Protein AF-A0A3M1B930-F1 (afdb_monomer_lite)

pLDDT: mean 81.56, std 16.2, range [37.94, 97.62]

Foldseek 3Di:
DDDDDDPPDPPDDPDDFDKAFQLPDDAQFKKFWQDFQDDPVLQVVCVLVQRDHLFIWGFHDDDPFWTFIDGPNDTDTDGSVRSRRTIITGPDPPPPSQDKDFLLVDDAFWKWFWAGFHDPDVVLVVVCVVVPSDGRWMKGFHDADPVSPWTWIDTPRDIDTDGSVSSRGIITGIDPPPDD

Sequence (180 aa):
MLHKLPFLTPPPNLSQSETFPLADSLSNQAVIVRRIQADSTEKNRLAKMGIFPGARLKIIQQTCGQILLQVYHSRLALGKSLAKQILVQNASSSYQGKNFMRLSELKIGQKAVISGYQSNRPNILQRLLEMGLIRNTEVEVIRRAPLGDPIEIALRGFHLSLRQFEAELIYVEPKETKSP

Secondary structure (DSSP, 8-state):
--------PPPS---S--EEEGGGPPTT-EEEEEEE-S-HHHHHHHHTTT-STT-EEEEEEE-SSEEEEEETTEEEEEEHHHHHTEEEEE--TT------EEGGGPPTT-EEEEEEE--S-HHHHHHHHHTT--TT-EEEEEEE-TTS-PEEEEETTEEEEE-HHHHTTEEEEE------

Structure (mmCIF, N/CA/C/O backbone):
data_AF-A0A3M1B930-F1
#
_entry.id   AF-A0A3M1B930-F1
#
loop_
_atom_site.group_PDB
_atom_site.id
_atom_site.type_symbol
_atom_site.label_atom_id
_atom_site.label_alt_id
_atom_site.label_comp_id
_atom_site.label_asym_id
_atom_site.label_entity_id
_atom_site.label_seq_id
_atom_site.pdbx_PDB_ins_code
_atom_site.Cartn_x
_atom_site.Cartn_y
_atom_site.Cartn_z
_atom_site.occupancy
_atom_site.B_iso_or_equiv
_atom_site.auth_seq_id
_atom_site.auth_comp_id
_atom_site.auth_asym_id
_atom_site.auth_atom_id
_atom_site.pdbx_PDB_model_num
ATOM 1 N N . MET A 1 1 ? -20.221 12.554 -64.520 1.00 44.69 1 MET A N 1
ATOM 2 C CA . MET A 1 1 ? -20.068 11.332 -63.704 1.00 44.69 1 MET A CA 1
ATOM 3 C C . MET A 1 1 ? -19.699 11.744 -62.291 1.00 44.69 1 MET A C 1
ATOM 5 O O . MET A 1 1 ? -18.615 12.263 -62.072 1.00 44.69 1 MET A O 1
ATOM 9 N N . LEU A 1 2 ? -20.659 11.611 -61.376 1.00 41.06 2 LEU A N 1
ATOM 10 C CA . LEU A 1 2 ? -20.492 11.793 -59.938 1.00 41.06 2 LEU A CA 1
ATOM 11 C C . LEU A 1 2 ? -19.804 10.554 -59.353 1.00 41.06 2 LEU A C 1
ATOM 13 O O . LEU A 1 2 ? -20.340 9.461 -59.500 1.00 41.06 2 LEU A O 1
ATOM 17 N N . HIS A 1 3 ? -18.718 10.730 -58.604 1.00 44.50 3 HIS A N 1
ATOM 18 C CA . HIS A 1 3 ? -18.386 9.812 -57.517 1.00 44.50 3 HIS A CA 1
ATOM 19 C C . HIS A 1 3 ? -18.466 10.574 -56.193 1.00 44.50 3 HIS A C 1
ATOM 21 O O . HIS A 1 3 ? -17.601 11.370 -55.841 1.00 44.50 3 HIS A O 1
ATOM 27 N N . LYS A 1 4 ? -19.583 10.344 -55.494 1.00 44.72 4 LYS A N 1
ATOM 28 C CA . LYS A 1 4 ? -19.741 10.549 -54.054 1.00 44.72 4 LYS A CA 1
ATOM 29 C C . LYS A 1 4 ? -18.996 9.431 -53.316 1.00 44.72 4 LYS A C 1
ATOM 31 O O . LYS A 1 4 ? -19.080 8.287 -53.753 1.00 44.72 4 LYS A O 1
ATOM 36 N N . LEU A 1 5 ? -18.429 9.790 -52.160 1.00 44.84 5 LEU A N 1
ATOM 37 C CA . LEU A 1 5 ? -18.392 9.090 -50.856 1.00 44.84 5 LEU A CA 1
ATOM 38 C C . LEU A 1 5 ? -16.983 9.122 -50.223 1.00 44.84 5 LEU A C 1
ATOM 40 O O . LEU A 1 5 ? -16.004 8.932 -50.936 1.00 44.84 5 LEU A O 1
ATOM 44 N N . PRO A 1 6 ? -16.865 9.197 -48.883 1.00 46.97 6 PRO A N 1
ATOM 4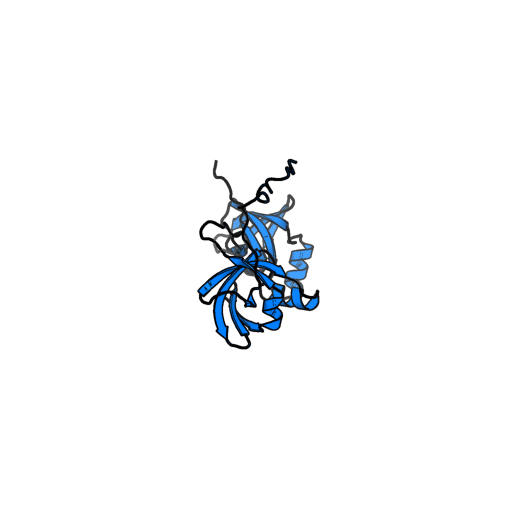5 C CA . PRO A 1 6 ? -17.749 9.849 -47.920 1.00 46.97 6 PRO A CA 1
ATOM 46 C C . PRO A 1 6 ? -16.984 10.802 -46.983 1.00 46.97 6 PRO A C 1
ATOM 48 O O . PRO A 1 6 ? -15.768 10.736 -46.818 1.00 46.97 6 PRO A O 1
ATOM 51 N N . PHE A 1 7 ? -17.745 11.668 -46.314 1.00 45.97 7 PHE A N 1
ATOM 52 C CA . PHE A 1 7 ? -17.343 12.276 -45.054 1.00 45.97 7 PHE A CA 1
ATOM 53 C C . PHE A 1 7 ? -16.899 11.160 -44.102 1.00 45.97 7 PHE A C 1
ATOM 55 O O . PHE A 1 7 ? -17.734 10.419 -43.583 1.00 45.97 7 PHE A O 1
ATOM 62 N N . LEU A 1 8 ? -15.591 11.029 -43.882 1.00 44.69 8 LEU A N 1
ATOM 63 C CA . LEU A 1 8 ? -15.087 10.357 -42.696 1.00 44.69 8 LEU A CA 1
ATOM 64 C C . LEU A 1 8 ? -15.507 11.238 -41.524 1.00 44.69 8 LEU A C 1
ATOM 66 O O . LEU A 1 8 ? -14.897 12.269 -41.246 1.00 44.69 8 LEU A O 1
ATOM 70 N N . THR A 1 9 ? -16.609 10.863 -40.881 1.00 52.91 9 THR A N 1
ATOM 71 C CA . THR A 1 9 ? -16.913 11.330 -39.534 1.00 52.91 9 THR A CA 1
ATOM 72 C C . THR A 1 9 ? -15.652 11.133 -38.693 1.00 52.91 9 THR A C 1
ATOM 74 O O . THR A 1 9 ? -15.107 10.021 -38.709 1.00 52.91 9 THR A O 1
ATOM 77 N N . PRO A 1 10 ? -15.156 12.169 -37.995 1.00 50.03 10 PRO A N 1
ATOM 78 C CA . PRO A 1 10 ? -14.034 11.991 -37.089 1.00 50.03 10 PRO A CA 1
ATOM 79 C C . PRO A 1 10 ? -14.381 10.864 -36.105 1.00 50.03 10 PRO A C 1
ATOM 81 O O . PRO A 1 10 ? -15.532 10.793 -35.658 1.00 50.03 10 PRO A O 1
ATOM 84 N N . PRO A 1 11 ? -13.440 9.954 -35.793 1.00 45.06 11 PRO A N 1
ATOM 85 C CA . PRO A 1 11 ? -13.700 8.907 -34.822 1.00 45.06 11 PRO A CA 1
ATOM 86 C C . PRO A 1 11 ? -14.164 9.532 -33.492 1.00 45.06 11 PRO A C 1
ATOM 88 O O . PRO A 1 11 ? -13.618 10.553 -33.061 1.00 45.06 11 PRO A O 1
ATOM 91 N N . PRO A 1 12 ? -15.190 8.954 -32.848 1.00 47.25 12 PRO A N 1
ATOM 92 C CA . PRO A 1 12 ? -15.807 9.521 -31.664 1.00 47.25 12 PRO A CA 1
ATOM 93 C C . PRO A 1 12 ? -14.935 9.241 -30.435 1.00 47.25 12 PRO A C 1
ATOM 95 O O . PRO A 1 12 ? -14.690 8.082 -30.114 1.00 47.25 12 PRO A O 1
ATOM 98 N N . ASN A 1 13 ? -14.499 10.316 -29.763 1.00 39.84 13 ASN A N 1
ATOM 99 C CA . ASN A 1 13 ? -14.152 10.455 -28.333 1.00 39.84 13 ASN A CA 1
ATOM 100 C C . ASN A 1 13 ? -12.824 11.186 -28.081 1.00 39.84 13 ASN A C 1
ATOM 102 O O . ASN A 1 13 ? -11.792 10.587 -27.791 1.00 39.84 13 ASN A O 1
ATOM 106 N N . LEU A 1 14 ? -12.899 12.516 -28.036 1.00 47.00 14 LEU A N 1
ATOM 107 C CA . LEU A 1 14 ? -12.007 13.333 -27.212 1.00 47.00 14 LEU A CA 1
ATOM 108 C C . LEU A 1 14 ? -12.539 13.337 -25.772 1.00 47.00 14 LEU A C 1
ATOM 110 O O . LEU A 1 14 ? -13.233 14.261 -25.360 1.00 47.00 14 LEU A O 1
ATOM 114 N N . SER A 1 15 ? -12.280 12.267 -25.021 1.00 53.84 15 SER A N 1
ATOM 115 C CA . SER A 1 15 ? -12.396 12.247 -23.554 1.00 53.84 15 SER A CA 1
ATOM 116 C C . SER A 1 15 ? -11.892 10.915 -22.991 1.00 53.84 15 SER A C 1
ATOM 118 O O . SER A 1 15 ? -12.691 9.999 -22.857 1.00 53.84 15 SER A O 1
ATOM 120 N N . GLN A 1 16 ? -10.588 10.796 -22.675 1.00 44.62 16 GLN A N 1
ATOM 121 C CA . GLN A 1 16 ? -10.013 9.918 -21.623 1.00 44.62 16 GLN A CA 1
ATOM 122 C C . GLN A 1 16 ? -8.466 9.865 -21.702 1.00 44.62 16 GLN A C 1
ATOM 124 O O . GLN A 1 16 ? -7.910 9.197 -22.559 1.00 44.62 16 GLN A O 1
ATOM 129 N N . SER A 1 17 ? -7.777 10.563 -20.788 1.00 53.88 17 SER A N 1
ATOM 130 C CA . SER A 1 17 ? -6.390 10.323 -20.310 1.00 53.88 17 SER A CA 1
ATOM 131 C C . SER A 1 17 ? -5.493 9.353 -21.106 1.00 53.88 17 SER A C 1
ATOM 133 O O . SER A 1 17 ? -5.493 8.149 -20.836 1.00 53.88 17 SER A O 1
ATOM 135 N N . GLU A 1 18 ? -4.658 9.876 -22.001 1.00 75.62 18 GLU A N 1
ATOM 136 C CA . GLU A 1 18 ? -3.633 9.085 -22.689 1.00 75.62 18 GLU A CA 1
ATOM 137 C C . GLU A 1 18 ? -2.632 8.486 -21.686 1.00 75.62 18 GLU A C 1
ATOM 139 O O . GLU A 1 18 ? -2.089 9.183 -20.820 1.00 75.62 18 GLU A O 1
ATOM 144 N N . THR A 1 19 ? -2.399 7.174 -21.787 1.00 84.88 19 THR A N 1
ATOM 145 C CA . THR A 1 19 ? -1.338 6.497 -21.034 1.00 84.88 19 THR A CA 1
ATOM 146 C C . THR A 1 19 ? -0.052 6.447 -21.846 1.00 84.88 19 THR A C 1
ATOM 148 O O . THR A 1 19 ? -0.092 6.093 -23.020 1.00 84.88 19 THR A O 1
ATOM 151 N N . PHE A 1 20 ? 1.083 6.699 -21.207 1.00 90.50 20 PHE A N 1
ATOM 152 C CA . PHE A 1 20 ? 2.423 6.662 -21.792 1.00 90.50 20 PHE A CA 1
ATOM 153 C C . PHE A 1 20 ? 3.392 5.895 -20.872 1.00 90.50 20 PHE A C 1
ATOM 155 O O . PHE A 1 20 ? 3.095 5.707 -19.689 1.00 90.50 20 PHE A O 1
ATOM 162 N N . PRO A 1 21 ? 4.535 5.399 -21.371 1.00 93.06 21 PRO A N 1
ATOM 163 C CA . PRO A 1 21 ? 5.531 4.736 -20.534 1.00 93.06 21 PRO A CA 1
ATOM 164 C C . PRO A 1 21 ? 6.100 5.664 -19.453 1.00 93.06 21 PRO A C 1
ATOM 166 O O . PRO A 1 21 ? 6.419 6.822 -19.710 1.00 93.06 21 PRO A O 1
ATOM 169 N N . LEU A 1 22 ? 6.331 5.143 -18.245 1.00 91.94 22 LEU A N 1
ATOM 170 C CA . LEU A 1 22 ? 6.956 5.894 -17.149 1.00 91.94 22 LEU A CA 1
ATOM 171 C C . LEU A 1 22 ? 8.338 6.430 -17.555 1.00 91.94 22 LEU A C 1
ATOM 173 O O . LEU A 1 22 ? 8.740 7.500 -17.100 1.00 91.94 22 LEU A O 1
ATOM 177 N N . ALA A 1 23 ? 9.034 5.712 -18.442 1.00 92.00 23 ALA A N 1
ATOM 178 C CA . ALA A 1 23 ? 10.304 6.127 -19.034 1.00 92.00 23 ALA A CA 1
ATOM 179 C C . ALA A 1 23 ? 10.268 7.490 -19.741 1.00 92.00 23 ALA A C 1
ATOM 181 O O . ALA A 1 23 ? 11.290 8.176 -19.747 1.00 92.00 23 ALA A O 1
ATOM 182 N N . ASP A 1 24 ? 9.103 7.885 -20.251 1.00 89.69 24 ASP A N 1
ATOM 183 C CA . ASP A 1 24 ? 8.910 9.094 -21.055 1.00 89.69 24 ASP A CA 1
ATOM 184 C C . ASP A 1 24 ? 8.316 10.252 -20.231 1.00 89.69 24 ASP A C 1
ATOM 186 O O . ASP A 1 24 ? 7.998 11.316 -20.756 1.00 89.69 24 ASP A O 1
ATOM 190 N N . SER A 1 25 ? 8.169 10.057 -18.916 1.00 87.00 25 SER A N 1
ATOM 191 C CA . SER A 1 25 ? 7.688 11.090 -17.988 1.00 87.00 25 SER A CA 1
ATOM 192 C C . SER A 1 25 ? 8.694 12.232 -17.839 1.00 87.00 25 SER A C 1
ATOM 194 O O . SER A 1 25 ? 9.896 12.006 -17.897 1.00 87.00 25 SER A O 1
ATOM 196 N N . LEU A 1 26 ? 8.233 13.443 -17.538 1.00 84.50 26 LEU A N 1
ATOM 197 C CA . LEU A 1 26 ? 9.106 14.580 -17.250 1.00 84.50 26 LEU A CA 1
ATOM 198 C C . LEU A 1 26 ? 9.461 14.654 -15.759 1.00 84.50 26 LEU A C 1
ATOM 200 O O . LEU A 1 26 ? 8.752 14.149 -14.886 1.00 84.50 26 LEU A O 1
ATOM 204 N N . SER A 1 27 ? 10.576 15.316 -15.449 1.00 84.25 27 SER A N 1
ATOM 205 C CA . SER A 1 27 ? 10.977 15.592 -14.062 1.00 84.25 27 SER A CA 1
ATOM 206 C C . SER A 1 27 ? 9.951 16.485 -13.354 1.00 84.25 27 SER A C 1
ATOM 208 O O . SER A 1 27 ? 9.349 17.358 -13.972 1.00 84.25 27 SER A O 1
ATOM 210 N N . ASN A 1 28 ? 9.770 16.289 -12.045 1.00 80.94 28 ASN A N 1
ATOM 211 C CA . ASN A 1 28 ? 8.811 17.003 -11.187 1.00 80.94 28 ASN A CA 1
ATOM 212 C C . ASN A 1 28 ? 7.319 16.815 -11.546 1.00 80.94 28 ASN A C 1
ATOM 214 O O . ASN A 1 28 ? 6.449 17.457 -10.959 1.00 80.94 28 ASN A O 1
ATOM 218 N N . GLN A 1 29 ? 7.002 15.907 -12.466 1.00 81.75 29 GLN A N 1
ATOM 219 C CA . GLN A 1 29 ? 5.635 15.559 -12.839 1.00 81.75 29 GLN A CA 1
ATOM 220 C C . GLN A 1 29 ? 5.063 14.501 -11.882 1.00 81.75 29 GLN A C 1
ATOM 222 O O . GLN A 1 29 ? 5.787 13.652 -11.358 1.00 81.75 29 GLN A O 1
ATOM 227 N N . ALA A 1 30 ? 3.753 14.542 -11.639 1.00 85.38 30 ALA A N 1
ATOM 228 C CA . ALA A 1 30 ? 3.038 13.485 -10.932 1.00 85.38 30 ALA A CA 1
ATOM 229 C C . ALA A 1 30 ? 2.263 12.624 -11.934 1.00 85.38 30 ALA A C 1
ATOM 231 O O . ALA A 1 30 ? 1.572 13.143 -12.812 1.00 85.38 30 ALA A O 1
ATOM 232 N N . VAL A 1 31 ? 2.362 11.308 -11.785 1.00 88.31 31 VAL A N 1
ATOM 233 C CA . VAL A 1 31 ? 1.722 10.332 -12.667 1.00 88.31 31 VAL A CA 1
ATOM 234 C C . VAL A 1 31 ? 1.045 9.233 -11.858 1.00 88.31 31 VAL A C 1
ATOM 236 O O . VAL A 1 31 ? 1.383 8.991 -10.700 1.00 88.31 31 VAL A O 1
ATOM 239 N N . ILE A 1 32 ? 0.071 8.568 -12.467 1.00 86.12 32 ILE A N 1
ATOM 240 C CA . ILE A 1 32 ? -0.632 7.426 -11.879 1.00 86.12 32 ILE A CA 1
ATOM 241 C C . ILE A 1 32 ? -0.336 6.200 -12.727 1.00 86.12 32 ILE A C 1
ATOM 243 O O . ILE A 1 32 ? -0.532 6.230 -13.942 1.00 86.12 32 ILE A O 1
ATOM 247 N N . VAL A 1 33 ? 0.097 5.112 -12.095 1.00 87.06 33 VAL A N 1
ATOM 248 C CA . VAL A 1 33 ? 0.300 3.833 -12.780 1.00 87.06 33 VAL A CA 1
ATOM 249 C C . VAL A 1 33 ? -1.048 3.290 -13.234 1.00 87.06 33 VAL A C 1
ATOM 251 O O . VAL A 1 33 ? -1.947 3.084 -12.427 1.00 87.06 33 VAL A O 1
ATOM 254 N N . ARG A 1 34 ? -1.206 3.019 -14.527 1.00 84.81 34 ARG A N 1
ATOM 255 C CA . ARG A 1 34 ? -2.398 2.355 -15.068 1.00 84.81 34 ARG A CA 1
ATOM 256 C C . ARG A 1 34 ? -2.177 0.872 -15.273 1.00 84.81 34 ARG A C 1
ATOM 258 O O . ARG A 1 34 ? -3.064 0.079 -14.973 1.00 84.81 34 ARG A O 1
ATOM 265 N N . ARG A 1 35 ? -0.998 0.485 -15.758 1.00 83.81 35 ARG A N 1
ATOM 266 C CA . ARG A 1 35 ? -0.695 -0.915 -16.061 1.00 83.81 35 ARG A CA 1
ATOM 267 C C . ARG A 1 35 ? 0.791 -1.206 -15.929 1.00 83.81 35 ARG A C 1
ATOM 269 O O . ARG A 1 35 ? 1.616 -0.337 -16.176 1.00 83.81 35 ARG A O 1
ATOM 276 N N . ILE A 1 36 ? 1.120 -2.451 -15.589 1.00 88.56 36 ILE A N 1
ATOM 277 C CA . ILE A 1 36 ? 2.496 -2.959 -15.563 1.00 88.56 36 ILE A CA 1
ATOM 278 C C . ILE A 1 36 ? 2.590 -4.154 -16.520 1.00 88.56 36 ILE A C 1
ATOM 280 O O . ILE A 1 36 ? 1.950 -5.187 -16.304 1.00 88.56 36 ILE A O 1
ATOM 284 N N . GLN A 1 37 ? 3.376 -4.005 -17.582 1.00 90.75 37 GLN A N 1
ATOM 285 C CA . GLN A 1 37 ? 3.664 -4.999 -18.620 1.00 90.75 37 GLN A CA 1
ATOM 286 C C . GLN A 1 37 ? 4.973 -5.742 -18.324 1.00 90.75 37 GLN A C 1
ATOM 288 O O . GLN A 1 37 ? 5.906 -5.714 -19.117 1.00 90.75 37 GLN A O 1
ATOM 293 N N . ALA A 1 38 ? 5.034 -6.379 -17.161 1.00 87.00 38 ALA A N 1
ATOM 294 C CA . ALA A 1 38 ? 6.193 -7.142 -16.706 1.00 87.00 38 ALA A CA 1
ATOM 295 C C . ALA A 1 38 ? 5.790 -8.582 -16.351 1.00 87.00 38 ALA A C 1
ATOM 297 O O . ALA A 1 38 ? 4.586 -8.890 -16.262 1.00 87.00 38 ALA A O 1
ATOM 298 N N . ASP A 1 39 ? 6.768 -9.462 -16.148 1.00 87.75 39 ASP A N 1
ATOM 299 C CA . ASP A 1 39 ? 6.497 -10.822 -15.678 1.00 87.75 39 ASP A CA 1
ATOM 300 C C . ASP A 1 39 ? 5.964 -10.830 -14.225 1.00 87.75 39 ASP A C 1
ATOM 302 O O . ASP A 1 39 ? 5.852 -9.794 -13.559 1.00 87.75 39 ASP A O 1
ATOM 306 N N . SER A 1 40 ? 5.558 -11.996 -13.715 1.00 78.50 40 SER A N 1
ATOM 307 C CA . SER A 1 40 ? 5.018 -12.117 -12.352 1.00 78.50 40 SER A CA 1
ATOM 308 C C . SER A 1 40 ? 6.029 -11.758 -11.258 1.00 78.50 40 SER A C 1
ATOM 310 O O . SER A 1 40 ? 5.637 -11.226 -10.217 1.00 78.50 40 SER A O 1
ATOM 312 N N . THR A 1 41 ? 7.315 -12.027 -11.477 1.00 83.12 41 THR A N 1
ATOM 313 C CA . THR A 1 41 ? 8.392 -11.781 -10.512 1.00 83.12 41 THR A CA 1
ATOM 314 C C . THR A 1 41 ? 8.678 -10.285 -10.404 1.00 83.12 41 THR A C 1
ATOM 316 O O . THR A 1 41 ? 8.696 -9.729 -9.303 1.00 83.12 41 THR A O 1
ATOM 319 N N . GLU A 1 42 ? 8.814 -9.610 -11.542 1.00 84.56 42 GLU A N 1
ATOM 320 C CA . GLU A 1 42 ? 8.998 -8.168 -11.671 1.00 84.56 42 GLU A CA 1
ATOM 321 C C . GLU A 1 42 ? 7.784 -7.404 -11.142 1.00 84.56 42 GLU A C 1
ATOM 323 O O . GLU A 1 42 ? 7.945 -6.482 -10.343 1.00 84.56 42 GLU A O 1
ATOM 328 N N . LYS A 1 43 ? 6.557 -7.827 -11.486 1.00 78.94 43 LYS A N 1
ATOM 329 C CA . LYS A 1 43 ? 5.321 -7.249 -10.927 1.00 78.94 43 LYS A CA 1
ATOM 330 C C . LYS A 1 43 ? 5.285 -7.338 -9.408 1.00 78.94 43 LYS A C 1
ATOM 332 O O . LYS A 1 43 ? 4.931 -6.364 -8.751 1.00 78.94 43 LYS A O 1
ATOM 337 N N . ASN A 1 44 ? 5.647 -8.490 -8.843 1.00 74.00 44 ASN A N 1
ATOM 338 C CA . ASN A 1 44 ? 5.661 -8.678 -7.395 1.00 74.00 44 ASN A CA 1
ATOM 339 C C . ASN A 1 44 ? 6.736 -7.798 -6.738 1.00 74.00 44 ASN A C 1
ATOM 341 O O . ASN A 1 44 ? 6.480 -7.151 -5.725 1.00 74.00 44 ASN A O 1
ATOM 345 N N . ARG A 1 45 ? 7.921 -7.701 -7.351 1.00 80.62 45 ARG A N 1
ATOM 346 C CA . ARG A 1 45 ? 8.991 -6.809 -6.890 1.00 80.62 45 ARG A CA 1
ATOM 347 C C . ARG A 1 45 ? 8.561 -5.340 -6.915 1.00 80.62 45 ARG A C 1
ATOM 349 O O . ARG A 1 45 ? 8.723 -4.663 -5.907 1.00 80.62 45 ARG A O 1
ATOM 356 N N . LEU A 1 46 ? 7.969 -4.869 -8.014 1.00 85.69 46 LEU A N 1
ATOM 357 C CA . LEU A 1 46 ? 7.444 -3.506 -8.151 1.00 85.69 46 LEU A CA 1
ATOM 358 C C . LEU A 1 46 ? 6.332 -3.226 -7.133 1.00 85.69 46 LEU A C 1
ATOM 360 O O . LEU A 1 46 ? 6.362 -2.195 -6.461 1.00 85.69 46 LEU A O 1
ATOM 364 N N . ALA A 1 47 ? 5.410 -4.171 -6.937 1.00 79.50 47 ALA A N 1
ATOM 365 C CA . ALA A 1 47 ? 4.340 -4.044 -5.952 1.00 79.50 47 ALA A CA 1
ATOM 366 C C . ALA A 1 47 ? 4.888 -3.915 -4.520 1.00 79.50 47 ALA A C 1
ATOM 368 O O . ALA A 1 47 ? 4.456 -3.030 -3.787 1.00 79.50 47 ALA A O 1
ATOM 369 N N . LYS A 1 48 ? 5.906 -4.711 -4.152 1.00 74.50 48 LYS A N 1
ATOM 370 C CA . LYS A 1 48 ? 6.651 -4.595 -2.877 1.00 74.50 48 LYS A CA 1
ATOM 371 C C . LYS A 1 48 ? 7.434 -3.286 -2.725 1.00 74.50 48 LYS A C 1
ATOM 373 O O . LYS A 1 48 ? 8.010 -3.026 -1.672 1.00 74.50 48 LYS A O 1
ATOM 378 N N . MET A 1 49 ? 7.529 -2.491 -3.784 1.00 80.88 49 MET A N 1
ATOM 379 C CA . MET A 1 49 ? 8.151 -1.167 -3.784 1.00 80.88 49 MET A CA 1
ATOM 380 C C . MET A 1 49 ? 7.090 -0.055 -3.847 1.00 80.88 49 MET A C 1
ATOM 382 O O . MET A 1 49 ? 7.435 1.111 -4.015 1.00 80.88 49 MET A O 1
ATOM 386 N N . GLY A 1 50 ? 5.802 -0.402 -3.722 1.00 77.06 50 GLY A N 1
ATOM 387 C CA . GLY A 1 50 ? 4.678 0.532 -3.812 1.00 77.06 50 GLY A CA 1
ATOM 388 C C . GLY A 1 50 ? 4.282 0.907 -5.243 1.00 77.06 50 GLY A C 1
ATOM 389 O O . GLY A 1 50 ? 3.468 1.804 -5.430 1.00 77.06 50 GLY A O 1
ATOM 390 N N . ILE A 1 51 ? 4.838 0.239 -6.258 1.00 86.81 51 ILE A N 1
ATOM 391 C CA . ILE A 1 51 ? 4.540 0.478 -7.672 1.00 86.81 51 ILE A CA 1
ATOM 392 C C . ILE A 1 51 ? 3.564 -0.598 -8.155 1.00 86.81 51 ILE A C 1
ATOM 394 O O . ILE A 1 51 ? 3.943 -1.718 -8.491 1.00 86.81 51 ILE A O 1
ATOM 398 N N . PHE A 1 52 ? 2.285 -0.250 -8.202 1.00 84.88 52 PHE A N 1
ATOM 399 C CA . PHE A 1 52 ? 1.197 -1.119 -8.653 1.00 84.88 52 PHE A CA 1
ATOM 400 C C . PHE A 1 52 ? 0.142 -0.287 -9.400 1.00 84.88 52 PHE A C 1
ATOM 402 O O . PHE A 1 52 ? 0.146 0.934 -9.268 1.00 84.88 52 PHE A O 1
ATOM 409 N N . PRO A 1 53 ? -0.760 -0.888 -10.199 1.00 79.69 53 PRO A N 1
ATOM 410 C CA . PRO A 1 53 ? -1.843 -0.146 -10.849 1.00 79.69 53 PRO A CA 1
ATOM 411 C C . PRO A 1 53 ? -2.671 0.675 -9.849 1.00 79.69 53 PRO A C 1
ATOM 413 O O . PRO A 1 53 ? -3.226 0.131 -8.903 1.00 79.69 53 PRO A O 1
ATOM 416 N N . GLY A 1 54 ? -2.740 1.986 -10.064 1.00 74.94 54 GLY A N 1
ATOM 417 C CA . GLY A 1 54 ? -3.322 2.981 -9.167 1.00 74.94 54 GLY A CA 1
ATOM 418 C C . GLY A 1 54 ? -2.274 3.815 -8.427 1.00 74.94 54 GLY A C 1
ATOM 419 O O . GLY A 1 54 ? -2.537 4.977 -8.129 1.00 74.94 54 GLY A O 1
ATOM 420 N N . ALA A 1 55 ? -1.068 3.287 -8.202 1.00 79.75 55 ALA A N 1
ATOM 421 C CA . ALA A 1 55 ? -0.032 3.981 -7.445 1.00 79.75 55 ALA A CA 1
ATOM 422 C C . ALA A 1 55 ? 0.288 5.356 -8.046 1.00 79.75 55 ALA A C 1
ATOM 424 O O . ALA A 1 55 ? 0.549 5.491 -9.247 1.00 79.75 55 ALA A O 1
ATOM 425 N N . ARG A 1 56 ? 0.287 6.379 -7.187 1.00 83.81 56 ARG A N 1
ATOM 426 C CA . ARG A 1 56 ? 0.689 7.739 -7.543 1.00 83.81 56 ARG A CA 1
ATOM 427 C C . ARG A 1 56 ? 2.192 7.883 -7.342 1.00 83.81 56 ARG A C 1
ATOM 429 O O . ARG A 1 56 ? 2.702 7.669 -6.245 1.00 83.81 56 ARG A O 1
ATOM 436 N N . LEU A 1 57 ? 2.885 8.271 -8.404 1.00 88.00 57 LEU A N 1
ATOM 437 C CA . LEU A 1 57 ? 4.331 8.449 -8.433 1.00 88.00 57 LEU A CA 1
ATOM 438 C C . LEU A 1 57 ? 4.635 9.917 -8.715 1.00 88.00 57 LEU A C 1
ATOM 440 O O . LEU A 1 57 ? 4.041 10.514 -9.614 1.00 88.00 57 LEU A O 1
ATOM 444 N N . LYS A 1 58 ? 5.580 10.502 -7.981 1.00 88.44 58 LYS A N 1
ATOM 445 C CA . LYS A 1 58 ? 6.167 11.795 -8.343 1.00 88.44 58 LYS A CA 1
ATOM 446 C C . LYS A 1 58 ? 7.538 11.549 -8.951 1.00 88.44 58 LYS A C 1
ATOM 448 O O . LYS A 1 58 ? 8.402 10.968 -8.300 1.00 88.44 58 LYS A O 1
ATOM 453 N N . ILE A 1 59 ? 7.758 11.988 -10.182 1.00 90.56 59 ILE A N 1
ATOM 454 C CA . ILE A 1 59 ? 9.082 11.938 -10.788 1.00 90.56 59 ILE A CA 1
ATOM 455 C C . ILE A 1 59 ? 9.926 13.015 -10.116 1.00 90.56 59 ILE A C 1
ATOM 457 O O . ILE A 1 59 ? 9.587 14.193 -10.155 1.00 90.56 59 ILE A O 1
ATOM 461 N N . ILE A 1 60 ? 11.021 12.620 -9.476 1.00 89.50 60 ILE A N 1
ATOM 462 C CA . ILE A 1 60 ? 11.964 13.571 -8.891 1.00 89.50 60 ILE A CA 1
ATOM 463 C C . ILE A 1 60 ? 12.944 14.019 -9.968 1.00 89.50 60 ILE A C 1
ATOM 465 O O . ILE A 1 60 ? 13.091 15.211 -10.210 1.00 89.50 60 ILE A O 1
ATOM 469 N N . GLN A 1 61 ? 13.610 13.059 -10.610 1.00 88.50 61 GLN A N 1
ATOM 470 C CA . GLN A 1 61 ? 14.668 13.334 -11.575 1.00 88.50 61 GLN A CA 1
ATOM 471 C C . GLN A 1 61 ? 14.834 12.161 -12.537 1.00 88.50 61 GLN A C 1
ATOM 473 O O . GLN A 1 61 ? 14.622 11.007 -12.167 1.00 88.50 61 GLN A O 1
ATOM 478 N N . GLN A 1 62 ? 15.268 12.452 -13.758 1.00 85.25 62 GLN A N 1
ATOM 479 C CA . GLN A 1 62 ? 15.697 11.444 -14.718 1.00 85.25 62 GLN A CA 1
ATOM 480 C C . GLN A 1 62 ? 17.193 11.558 -14.999 1.00 85.25 62 GLN A C 1
ATOM 482 O O . GLN A 1 62 ? 17.734 12.647 -15.171 1.00 85.25 62 GLN A O 1
ATOM 487 N N . THR A 1 63 ? 17.855 10.411 -15.068 1.00 85.81 63 THR A N 1
ATOM 488 C CA . THR A 1 63 ? 19.238 10.259 -15.528 1.00 85.81 63 THR A CA 1
ATOM 489 C C . THR A 1 63 ? 19.236 9.351 -16.760 1.00 85.81 63 THR A C 1
ATOM 491 O O . THR A 1 63 ? 18.234 8.704 -17.073 1.00 85.81 63 THR A O 1
ATOM 494 N N . CYS A 1 64 ? 20.351 9.273 -17.486 1.00 80.75 64 CYS A N 1
ATOM 495 C CA . CYS A 1 64 ? 20.471 8.438 -18.683 1.00 80.75 64 CYS A CA 1
ATOM 496 C C . CYS A 1 64 ? 20.046 6.970 -18.454 1.00 80.75 64 CYS A C 1
ATOM 498 O O . CYS A 1 64 ? 19.354 6.419 -19.308 1.00 80.75 64 CYS A O 1
ATOM 500 N N . GLY A 1 65 ? 20.369 6.370 -17.300 1.00 85.62 65 GLY A N 1
ATOM 501 C CA . GLY A 1 65 ? 20.065 4.963 -16.992 1.00 85.62 65 GLY A CA 1
ATOM 502 C C . GLY A 1 65 ? 18.871 4.707 -16.063 1.00 85.62 65 GLY A C 1
ATOM 503 O O . GLY A 1 65 ? 18.299 3.615 -16.089 1.00 85.62 65 GLY A O 1
ATOM 504 N N . GLN A 1 66 ? 18.465 5.689 -15.256 1.00 91.56 66 GLN A N 1
ATOM 505 C CA . GLN A 1 66 ? 17.479 5.492 -14.191 1.00 91.56 66 GLN A CA 1
ATOM 506 C C . GLN A 1 66 ? 16.567 6.699 -13.995 1.00 91.56 66 GLN A C 1
ATOM 508 O O . GLN A 1 66 ? 16.895 7.822 -14.373 1.00 91.56 66 GLN A O 1
ATOM 513 N N . ILE A 1 67 ? 15.431 6.453 -13.359 1.00 92.12 67 ILE A N 1
ATOM 514 C CA . ILE A 1 67 ? 14.433 7.446 -12.987 1.00 92.12 67 ILE A CA 1
ATOM 515 C C . ILE A 1 67 ? 14.319 7.415 -11.472 1.00 92.12 67 ILE A C 1
ATOM 517 O O . ILE A 1 67 ? 14.021 6.372 -10.893 1.00 92.12 67 ILE A O 1
ATOM 521 N N . LEU A 1 68 ? 14.566 8.552 -10.833 1.00 91.81 68 LEU A N 1
ATOM 522 C CA . LEU A 1 68 ? 14.331 8.732 -9.412 1.00 91.81 68 LEU A CA 1
ATOM 523 C C . LEU A 1 68 ? 12.870 9.135 -9.210 1.00 91.81 68 LEU A C 1
ATOM 525 O O . LEU A 1 68 ? 12.428 10.190 -9.666 1.00 91.81 68 LEU A O 1
ATOM 529 N N . LEU A 1 69 ? 12.129 8.287 -8.516 1.00 90.94 69 LEU A N 1
ATOM 530 C CA . LEU A 1 69 ? 10.704 8.418 -8.252 1.00 90.94 69 LEU A CA 1
ATOM 531 C C . LEU A 1 69 ? 10.489 8.581 -6.753 1.00 90.94 69 LEU A C 1
ATOM 533 O O . LEU A 1 69 ? 11.210 7.997 -5.951 1.00 90.94 69 LEU A O 1
ATOM 537 N N . GLN A 1 70 ? 9.471 9.333 -6.367 1.00 85.38 70 GLN A N 1
ATOM 538 C CA . GLN A 1 70 ? 8.917 9.297 -5.026 1.00 85.38 70 GLN A CA 1
ATOM 539 C C . GLN A 1 70 ? 7.599 8.531 -5.056 1.00 85.38 70 GLN A C 1
ATOM 541 O O . GLN A 1 70 ? 6.679 8.879 -5.799 1.00 85.38 70 GLN A O 1
ATOM 546 N N . VAL A 1 71 ? 7.543 7.481 -4.245 1.00 82.25 71 VAL A N 1
ATOM 547 C CA . VAL A 1 71 ? 6.390 6.603 -4.057 1.00 82.25 71 VAL A CA 1
ATOM 548 C C . VAL A 1 71 ? 6.026 6.686 -2.585 1.00 82.25 71 VAL A C 1
ATOM 550 O O . VAL A 1 71 ? 6.829 6.315 -1.727 1.00 82.25 71 VAL A O 1
ATOM 553 N N . TYR A 1 72 ? 4.854 7.234 -2.271 1.00 77.81 72 TYR A N 1
ATOM 554 C CA . TYR A 1 72 ? 4.509 7.622 -0.900 1.00 77.81 72 TYR A CA 1
ATOM 555 C C . TYR A 1 72 ? 5.601 8.525 -0.280 1.00 77.81 72 TYR A C 1
ATOM 557 O O . TYR A 1 72 ? 5.876 9.619 -0.774 1.00 77.81 72 TYR A O 1
ATOM 565 N N . HIS A 1 73 ? 6.267 8.042 0.770 1.00 71.12 73 HIS A N 1
ATOM 566 C CA . HIS A 1 73 ? 7.343 8.721 1.495 1.00 71.12 73 HIS A CA 1
ATOM 567 C C . HIS A 1 73 ? 8.745 8.245 1.073 1.00 71.12 73 HIS A C 1
ATOM 569 O O . HIS A 1 73 ? 9.745 8.755 1.569 1.00 71.12 73 HIS A O 1
ATOM 575 N N . SER A 1 74 ? 8.842 7.267 0.169 1.00 77.00 74 SER A N 1
ATOM 576 C CA . SER A 1 74 ? 10.104 6.635 -0.220 1.00 77.00 74 SER A CA 1
ATOM 577 C C . SER A 1 74 ? 10.596 7.157 -1.567 1.00 77.00 74 SER A C 1
ATOM 579 O O . SER A 1 74 ? 9.821 7.294 -2.513 1.00 77.00 74 SER A O 1
ATOM 581 N N . ARG A 1 75 ? 11.903 7.426 -1.667 1.00 86.50 75 ARG A N 1
ATOM 582 C CA . ARG A 1 75 ? 12.580 7.777 -2.924 1.00 86.50 75 ARG A CA 1
ATOM 583 C C . ARG A 1 75 ? 13.230 6.522 -3.489 1.00 86.50 75 ARG A C 1
ATOM 585 O O . ARG A 1 75 ? 13.974 5.846 -2.785 1.00 86.50 75 ARG A O 1
ATOM 592 N N . LEU A 1 76 ? 12.947 6.215 -4.744 1.00 88.81 76 LEU A N 1
ATOM 593 C CA . LEU A 1 76 ? 13.352 4.985 -5.398 1.00 88.81 76 LEU A CA 1
ATOM 594 C C . LEU A 1 76 ? 13.987 5.275 -6.756 1.00 88.81 76 LEU A C 1
ATOM 596 O O . LEU A 1 76 ? 13.401 5.985 -7.567 1.00 88.81 76 LEU A O 1
ATOM 600 N N . ALA A 1 77 ? 15.147 4.683 -7.026 1.00 91.12 77 ALA A N 1
ATOM 601 C CA . ALA A 1 77 ? 15.696 4.628 -8.373 1.00 91.12 77 ALA A CA 1
ATOM 602 C C . ALA A 1 77 ? 15.124 3.417 -9.125 1.00 91.12 77 ALA A C 1
ATOM 604 O O . ALA A 1 77 ? 15.192 2.285 -8.643 1.00 91.12 77 ALA A O 1
ATOM 605 N N . LEU A 1 78 ? 14.576 3.654 -10.314 1.00 91.75 78 LEU A N 1
ATOM 606 C CA . LEU A 1 78 ? 14.085 2.620 -11.216 1.00 91.75 78 LEU A CA 1
ATOM 607 C C . LEU A 1 78 ? 14.856 2.681 -12.536 1.00 91.75 78 LEU A C 1
ATOM 609 O O . LEU A 1 78 ? 14.906 3.728 -13.178 1.00 91.75 78 LEU A O 1
ATOM 613 N N . GLY A 1 79 ? 15.448 1.565 -12.965 1.00 92.94 79 GLY A N 1
ATOM 614 C CA . GLY A 1 79 ? 16.134 1.495 -14.258 1.00 92.94 79 GLY A CA 1
ATOM 615 C C . GLY A 1 79 ? 15.176 1.751 -15.427 1.00 92.94 79 GLY A C 1
ATOM 616 O O . GLY A 1 79 ? 14.025 1.307 -15.401 1.00 92.94 79 GLY A O 1
ATOM 617 N N . LYS A 1 80 ? 15.644 2.427 -16.485 1.00 90.62 80 LYS A N 1
ATOM 618 C CA . LYS A 1 80 ? 14.799 2.769 -17.646 1.00 90.62 80 LYS A CA 1
ATOM 619 C C . LYS A 1 80 ? 14.165 1.553 -18.326 1.00 90.62 80 LYS A C 1
ATOM 621 O O . LYS A 1 80 ? 13.060 1.671 -18.841 1.00 90.62 80 LYS A O 1
ATOM 626 N N . SER A 1 81 ? 14.835 0.399 -18.323 1.00 90.94 81 SER A N 1
ATOM 627 C CA . SER A 1 81 ? 14.285 -0.842 -18.890 1.00 90.94 81 SER A CA 1
ATOM 628 C C . SER A 1 81 ? 12.979 -1.254 -18.195 1.00 90.94 81 SER A C 1
ATOM 630 O O . SER A 1 81 ? 11.970 -1.426 -18.872 1.00 90.94 81 SER A O 1
ATOM 632 N N . LEU A 1 82 ? 12.958 -1.272 -16.857 1.00 90.31 82 LEU A N 1
ATOM 633 C CA . LEU A 1 82 ? 11.740 -1.529 -16.078 1.00 90.31 82 LEU A CA 1
ATOM 634 C C . LEU A 1 82 ? 10.712 -0.403 -16.241 1.00 90.31 82 LEU A C 1
ATOM 636 O O . LEU A 1 82 ? 9.517 -0.658 -16.342 1.00 90.31 82 LEU A O 1
ATOM 640 N N . ALA A 1 83 ? 11.158 0.854 -16.311 1.00 91.56 83 ALA A N 1
ATOM 641 C CA . ALA A 1 83 ? 10.251 1.988 -16.486 1.00 91.56 83 ALA A CA 1
ATOM 642 C C . ALA A 1 83 ? 9.476 1.947 -17.817 1.00 91.56 83 ALA A C 1
ATOM 644 O O . ALA A 1 83 ? 8.327 2.381 -17.864 1.00 91.56 83 ALA A O 1
ATOM 645 N N . LYS A 1 84 ? 10.060 1.392 -18.889 1.00 92.75 84 LYS A N 1
ATOM 646 C CA . LYS A 1 84 ? 9.374 1.211 -20.183 1.00 92.75 84 LYS A CA 1
ATOM 647 C C . LYS A 1 84 ? 8.181 0.256 -20.098 1.00 92.75 84 LYS A C 1
ATOM 649 O O . LYS A 1 84 ? 7.256 0.372 -20.891 1.00 92.75 84 LYS A O 1
ATOM 654 N N . GLN A 1 85 ? 8.189 -0.668 -19.140 1.00 92.62 85 GLN A N 1
ATOM 655 C CA . GLN A 1 85 ? 7.111 -1.637 -18.937 1.00 92.62 85 GLN A CA 1
ATOM 656 C C . GLN A 1 85 ? 5.951 -1.077 -18.097 1.00 92.62 85 GLN A C 1
ATOM 658 O O . GLN A 1 85 ? 4.924 -1.739 -17.941 1.00 92.62 85 GLN A O 1
ATOM 663 N N . ILE A 1 86 ? 6.088 0.116 -17.516 1.00 92.88 86 ILE A N 1
ATOM 664 C CA . ILE A 1 86 ? 5.080 0.703 -16.631 1.00 92.88 86 ILE A CA 1
ATOM 665 C C . ILE A 1 86 ? 4.336 1.780 -17.413 1.00 92.88 86 ILE A C 1
ATOM 667 O O . ILE A 1 86 ? 4.906 2.817 -17.730 1.00 92.88 86 ILE A O 1
ATOM 671 N N . LEU A 1 87 ? 3.057 1.549 -17.702 1.00 90.50 87 LEU A N 1
ATOM 672 C CA . LEU A 1 87 ? 2.194 2.530 -18.353 1.00 90.50 87 LEU A CA 1
ATOM 673 C C . LEU A 1 87 ? 1.554 3.421 -17.297 1.00 90.50 87 LEU A C 1
ATOM 675 O O . LEU A 1 87 ? 0.886 2.936 -16.376 1.00 90.50 87 LEU A O 1
ATOM 679 N N . VAL A 1 88 ? 1.741 4.723 -17.452 1.00 90.50 88 VAL A N 1
ATOM 680 C CA . VAL A 1 88 ? 1.262 5.756 -16.542 1.00 90.50 88 VAL A CA 1
ATOM 681 C C . VAL A 1 88 ? 0.408 6.769 -17.280 1.00 90.50 88 VAL A C 1
ATOM 683 O O . VAL A 1 88 ? 0.449 6.865 -18.496 1.00 90.50 88 VAL A O 1
ATOM 686 N N . GLN A 1 89 ? -0.371 7.538 -16.539 1.00 87.38 89 GLN A N 1
ATOM 687 C CA . GLN A 1 89 ? -1.062 8.714 -17.055 1.00 87.38 89 GLN A CA 1
ATOM 688 C C . GLN A 1 89 ? -0.662 9.943 -16.246 1.00 87.38 89 GLN A C 1
ATOM 690 O O . GLN A 1 89 ? -0.291 9.824 -15.074 1.00 87.38 89 GLN A O 1
ATOM 695 N N . ASN A 1 90 ? -0.832 11.125 -16.833 1.00 85.75 90 ASN A N 1
ATOM 696 C CA . ASN A 1 90 ? -0.737 12.380 -16.099 1.00 85.75 90 ASN A CA 1
ATOM 697 C C . ASN A 1 90 ? -1.713 12.403 -14.920 1.00 85.75 90 ASN A C 1
ATOM 699 O O . ASN A 1 90 ? -2.901 12.116 -15.080 1.00 85.75 90 ASN A O 1
ATOM 703 N N . ALA A 1 91 ? -1.229 12.789 -13.740 1.00 75.69 91 ALA A N 1
ATOM 704 C CA . ALA A 1 91 ? -2.113 13.194 -12.660 1.00 75.69 91 ALA A CA 1
ATOM 705 C C . ALA A 1 91 ? -2.603 14.621 -12.963 1.00 75.69 91 ALA A C 1
ATOM 707 O O . ALA A 1 91 ? -2.018 15.593 -12.491 1.00 75.69 91 ALA A O 1
ATOM 708 N N . SER A 1 92 ? -3.634 14.766 -13.804 1.00 60.25 92 SER A N 1
ATOM 709 C CA . SER A 1 92 ? -4.329 16.050 -13.979 1.00 60.25 92 SER A CA 1
ATOM 710 C C . SER A 1 92 ? -4.811 16.548 -12.612 1.00 60.25 92 SER A C 1
ATOM 712 O O . SER A 1 92 ? -5.258 15.736 -11.804 1.00 60.25 92 SER A O 1
ATOM 714 N N . SER A 1 93 ? -4.782 17.857 -12.344 1.00 49.22 93 SER A N 1
ATOM 715 C CA . SER A 1 93 ? -5.315 18.420 -11.086 1.00 49.22 93 SER A CA 1
ATOM 716 C C . SER A 1 93 ? -6.786 18.055 -10.822 1.00 49.22 93 SER A C 1
ATOM 718 O O . SER A 1 93 ? -7.229 18.093 -9.681 1.00 49.22 93 SER A O 1
ATOM 720 N N . SER A 1 94 ? -7.529 17.669 -11.863 1.00 42.78 94 SER A N 1
ATOM 721 C CA . SER A 1 94 ? -8.915 17.185 -11.832 1.00 42.78 94 SER A CA 1
ATOM 722 C C . SER A 1 94 ? -9.057 15.656 -11.906 1.00 42.78 94 SER A C 1
ATOM 724 O O . SER A 1 94 ? -10.165 15.137 -11.796 1.00 42.78 94 SER A O 1
ATOM 726 N N . TYR A 1 95 ? -7.956 14.909 -12.049 1.00 40.28 95 TYR A N 1
ATOM 727 C CA . TYR A 1 95 ? -7.955 13.473 -11.803 1.00 40.28 95 TYR A CA 1
ATOM 728 C C . TYR A 1 95 ? -7.936 13.276 -10.288 1.00 40.28 95 TYR A C 1
ATOM 730 O O . TYR A 1 95 ? -6.885 13.366 -9.647 1.00 40.28 95 TYR A O 1
ATOM 738 N N . GLN A 1 96 ? -9.108 12.973 -9.726 1.00 46.22 96 GLN A N 1
ATOM 739 C CA . GLN A 1 96 ? -9.251 12.279 -8.449 1.00 46.22 96 GLN A CA 1
ATOM 740 C C . GLN A 1 96 ? -8.574 10.904 -8.576 1.00 46.22 96 GLN A C 1
ATOM 742 O O . GLN A 1 96 ? -9.207 9.860 -8.720 1.00 46.22 96 GLN A O 1
ATOM 747 N N . GLY A 1 97 ? -7.242 10.894 -8.623 1.00 43.81 97 GLY A N 1
ATOM 748 C CA . GLY A 1 97 ? -6.468 9.688 -8.419 1.00 43.81 97 GLY A CA 1
ATOM 749 C C . GLY A 1 97 ? -6.877 9.168 -7.058 1.00 43.81 97 GLY A C 1
ATOM 750 O O . GLY A 1 97 ? -6.678 9.879 -6.074 1.00 43.81 97 GLY A O 1
ATOM 751 N N . LYS A 1 98 ? -7.508 7.989 -7.041 1.00 53.91 98 LYS A N 1
ATOM 752 C CA . LYS A 1 98 ? -7.826 7.217 -5.837 1.00 53.91 98 LYS A CA 1
ATOM 753 C C . LYS A 1 98 ? -6.759 7.501 -4.785 1.00 53.91 98 LYS A C 1
ATOM 755 O O . LYS A 1 98 ? -5.576 7.270 -5.028 1.00 53.91 98 LYS A O 1
ATOM 760 N N . ASN A 1 99 ? -7.154 8.153 -3.698 1.00 62.03 99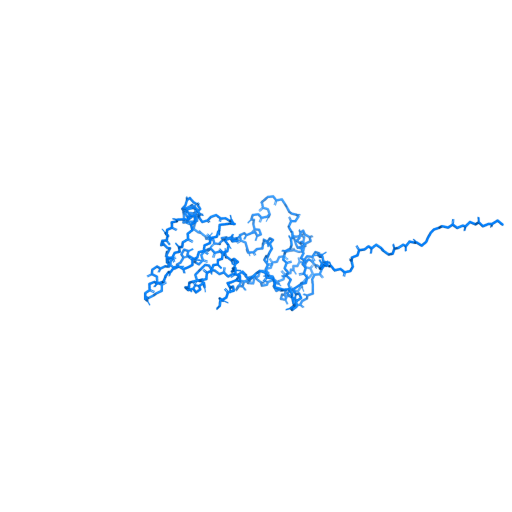 ASN A N 1
ATOM 761 C CA . ASN A 1 99 ? -6.201 8.612 -2.700 1.00 62.03 99 ASN A CA 1
ATOM 762 C C . ASN A 1 99 ? -5.640 7.349 -2.036 1.00 62.03 99 ASN A C 1
ATOM 764 O O . ASN A 1 99 ? -6.408 6.601 -1.456 1.00 62.03 99 ASN A O 1
ATOM 768 N N . PHE A 1 100 ? -4.353 7.039 -2.165 1.00 71.38 100 PHE A N 1
ATOM 769 C CA . PHE A 1 100 ? -3.791 5.866 -1.490 1.00 71.38 100 PHE A CA 1
ATOM 770 C C . PHE A 1 100 ? -3.191 6.316 -0.167 1.00 71.38 100 PHE A C 1
ATOM 772 O O . PHE A 1 100 ? -2.238 7.093 -0.161 1.00 71.38 100 PHE A O 1
ATOM 779 N N . MET A 1 101 ? -3.735 5.816 0.936 1.00 85.44 101 MET A N 1
ATOM 780 C CA . MET A 1 101 ? -3.244 6.086 2.290 1.00 85.44 101 MET A CA 1
ATOM 781 C C . MET A 1 101 ? -3.108 4.789 3.080 1.00 85.44 101 MET A C 1
ATOM 783 O O . MET A 1 101 ? -3.509 3.723 2.606 1.00 85.44 101 MET A O 1
ATOM 787 N N . ARG A 1 102 ? -2.521 4.857 4.274 1.00 90.50 102 ARG A N 1
ATOM 788 C CA . ARG A 1 102 ? -2.511 3.713 5.191 1.00 90.50 102 ARG A CA 1
ATOM 789 C C . ARG A 1 102 ? -3.873 3.551 5.851 1.00 90.50 102 ARG A C 1
ATOM 791 O O . ARG A 1 102 ? -4.555 4.534 6.130 1.00 90.50 102 ARG A O 1
ATOM 798 N N . LEU A 1 103 ? -4.240 2.318 6.190 1.00 92.69 103 LEU A N 1
ATOM 799 C CA . LEU A 1 103 ? -5.426 2.059 7.009 1.00 92.69 103 LEU A CA 1
ATOM 800 C C . LEU A 1 103 ? -5.328 2.800 8.353 1.00 92.69 103 LEU A C 1
ATOM 802 O O . LEU A 1 103 ? -6.316 3.345 8.838 1.00 92.69 103 LEU A O 1
ATOM 806 N N . SER A 1 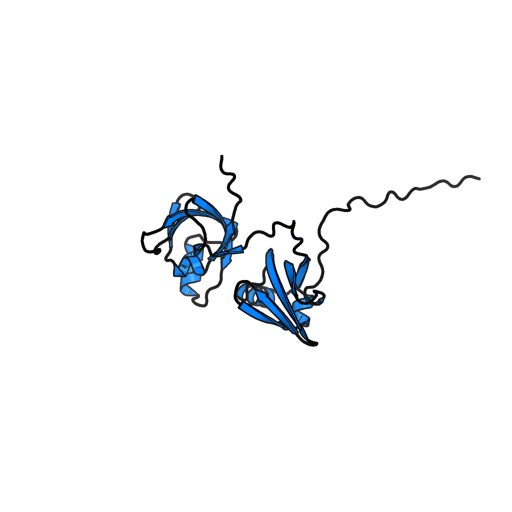104 ? -4.116 2.910 8.908 1.00 93.12 104 SER A N 1
ATOM 807 C CA . SER A 1 104 ? -3.839 3.664 10.134 1.00 93.12 104 SER A CA 1
ATOM 808 C C . SER A 1 104 ? -4.015 5.182 10.022 1.00 93.12 104 SER A C 1
ATOM 810 O O . SER A 1 104 ? -4.004 5.850 11.057 1.00 93.12 104 SER A O 1
ATOM 812 N N . GLU A 1 105 ? -4.235 5.738 8.830 1.00 91.81 105 GLU A N 1
ATOM 813 C CA . GLU A 1 105 ? -4.505 7.167 8.606 1.00 91.81 105 GLU A CA 1
ATOM 814 C C . GLU A 1 105 ? -6.010 7.474 8.489 1.00 91.81 105 GLU A C 1
ATOM 816 O O . GLU A 1 105 ? -6.412 8.635 8.577 1.00 91.81 105 GLU A O 1
ATOM 821 N N . LEU A 1 106 ? -6.861 6.449 8.349 1.00 92.12 106 LEU A N 1
ATOM 822 C CA . LEU A 1 106 ? -8.310 6.625 8.250 1.00 92.12 106 LEU A CA 1
ATOM 823 C C . LEU A 1 106 ? -8.915 7.155 9.557 1.00 92.12 106 LEU A C 1
ATOM 825 O O . LEU A 1 106 ? -8.651 6.648 10.651 1.00 92.12 106 LEU A O 1
ATOM 829 N N . LYS A 1 107 ? -9.790 8.150 9.453 1.00 92.38 107 LYS A N 1
ATOM 830 C CA . LYS A 1 107 ? -10.553 8.668 10.594 1.00 92.38 107 LYS A CA 1
ATOM 831 C C . LYS A 1 107 ? -11.716 7.740 10.936 1.00 92.38 107 LYS A C 1
ATOM 833 O O . LYS A 1 107 ? -12.193 6.992 10.090 1.00 92.38 107 LYS A O 1
ATOM 838 N N . ILE A 1 108 ? -12.184 7.826 12.178 1.00 94.62 108 ILE A N 1
ATOM 839 C CA . ILE A 1 108 ? -13.396 7.128 12.626 1.00 94.62 108 ILE A CA 1
ATOM 840 C C . ILE A 1 108 ? -14.562 7.482 11.688 1.00 94.62 108 ILE A C 1
ATOM 842 O O . ILE A 1 108 ? -14.727 8.646 11.323 1.00 94.62 108 ILE A O 1
ATOM 846 N N . GLY A 1 109 ? -15.319 6.468 11.266 1.00 94.12 109 GLY A N 1
ATOM 847 C CA . GLY A 1 109 ? -16.415 6.562 10.300 1.00 94.12 109 GLY A CA 1
ATOM 848 C C . GLY A 1 109 ? -15.990 6.560 8.826 1.00 94.12 109 GLY A C 1
ATOM 849 O O . GLY A 1 109 ? -16.847 6.509 7.947 1.00 94.12 109 GLY A O 1
ATOM 850 N N . GLN A 1 110 ? -14.690 6.611 8.508 1.00 93.81 110 GLN A N 1
ATOM 851 C CA . GLN A 1 110 ? -14.246 6.539 7.115 1.00 93.81 110 GLN A CA 1
ATOM 852 C C . GLN A 1 110 ? -14.254 5.104 6.596 1.00 93.81 110 GLN A C 1
ATOM 854 O O . GLN A 1 110 ? -13.763 4.179 7.249 1.00 93.81 110 GLN A O 1
ATOM 859 N N . LYS A 1 111 ? -14.752 4.960 5.365 1.00 94.62 111 LYS A N 1
ATOM 860 C CA . LYS A 1 111 ? -14.722 3.721 4.590 1.00 94.62 111 LYS A CA 1
ATOM 861 C C . LYS A 1 111 ? -13.600 3.755 3.573 1.00 94.62 111 LYS A C 1
ATOM 863 O O . LYS A 1 111 ? -13.318 4.797 2.984 1.00 94.62 111 LYS A O 1
ATOM 868 N N . ALA A 1 112 ? -12.991 2.608 3.322 1.00 94.19 112 ALA A N 1
ATOM 869 C CA . ALA A 1 112 ? -11.961 2.471 2.311 1.00 94.19 112 ALA A CA 1
ATOM 870 C C . ALA A 1 112 ? -11.917 1.051 1.742 1.00 94.19 112 ALA A C 1
ATOM 872 O O . ALA A 1 112 ? -12.470 0.116 2.314 1.00 94.19 112 ALA A O 1
ATOM 873 N N . VAL A 1 113 ? -11.244 0.883 0.609 1.00 90.00 113 VAL A N 1
ATOM 874 C CA . VAL A 1 113 ? -11.011 -0.417 -0.023 1.00 90.00 113 VAL A CA 1
ATOM 875 C C . VAL A 1 113 ? -9.534 -0.762 0.070 1.00 90.00 113 VAL A C 1
ATOM 877 O O . VAL A 1 113 ? -8.687 0.043 -0.312 1.00 90.00 113 VAL A O 1
ATOM 880 N N . ILE A 1 114 ? -9.209 -1.962 0.548 1.00 89.44 114 ILE A N 1
ATOM 881 C CA . ILE A 1 114 ? -7.821 -2.428 0.612 1.00 89.44 114 ILE A CA 1
ATOM 882 C C . ILE A 1 114 ? -7.241 -2.527 -0.800 1.00 89.44 114 ILE A C 1
ATOM 884 O O . ILE A 1 114 ? -7.750 -3.261 -1.650 1.00 89.44 114 ILE A O 1
ATOM 888 N N . SER A 1 115 ? -6.138 -1.820 -1.028 1.00 81.75 115 SER A N 1
ATOM 889 C CA . SER A 1 115 ? -5.438 -1.765 -2.313 1.00 81.75 115 SER A CA 1
ATOM 890 C C . SER A 1 115 ? -4.150 -2.578 -2.332 1.00 81.75 115 SER A C 1
ATOM 892 O O . SER A 1 115 ? -3.779 -3.132 -3.369 1.00 81.75 115 SER A O 1
ATOM 894 N N . GLY A 1 116 ? -3.479 -2.714 -1.190 1.00 81.44 116 GLY A N 1
ATOM 895 C CA . GLY A 1 116 ? -2.211 -3.423 -1.125 1.00 81.44 116 GLY A CA 1
ATOM 896 C C . GLY A 1 116 ? -1.607 -3.463 0.267 1.00 81.44 116 GLY A C 1
ATOM 897 O O . GLY A 1 116 ? -2.229 -3.063 1.249 1.00 81.44 116 GLY A O 1
ATOM 898 N N . TYR A 1 117 ? -0.374 -3.960 0.329 1.00 83.88 117 TYR A N 1
ATOM 899 C CA . TYR A 1 117 ? 0.344 -4.178 1.577 1.00 83.88 117 TYR A CA 1
ATOM 900 C C . TYR A 1 117 ? 1.820 -3.889 1.398 1.00 83.88 117 TYR A C 1
ATOM 902 O O . TYR A 1 117 ? 2.380 -4.182 0.342 1.00 83.88 117 TYR A O 1
ATOM 910 N N . GLN A 1 118 ? 2.454 -3.424 2.465 1.00 79.25 118 GLN A N 1
ATOM 911 C CA . GLN A 1 118 ? 3.899 -3.341 2.571 1.00 79.25 118 GLN A CA 1
ATOM 912 C C . GLN A 1 118 ? 4.324 -3.852 3.937 1.00 79.25 118 GLN A C 1
ATOM 914 O O . GLN A 1 118 ? 4.040 -3.234 4.956 1.00 79.25 118 GLN A O 1
ATOM 919 N N . SER A 1 119 ? 5.032 -4.978 3.961 1.00 78.81 119 SER A N 1
ATOM 920 C CA . SER A 1 119 ? 5.575 -5.543 5.192 1.00 78.81 119 SER A CA 1
ATOM 921 C C . SER A 1 119 ? 6.896 -6.247 4.922 1.00 78.81 119 SER A C 1
ATOM 923 O O . SER A 1 119 ? 7.029 -6.994 3.954 1.00 78.81 119 SER A O 1
ATOM 925 N N . ASN A 1 120 ? 7.863 -6.039 5.813 1.00 75.50 120 ASN A N 1
ATOM 926 C CA . ASN A 1 120 ? 9.087 -6.834 5.907 1.00 75.50 120 ASN A CA 1
ATOM 927 C C . ASN A 1 120 ? 8.926 -8.052 6.840 1.00 75.50 120 ASN A C 1
ATOM 929 O O . ASN A 1 120 ? 9.877 -8.805 7.029 1.00 75.50 120 ASN A O 1
ATOM 933 N N . ARG A 1 121 ? 7.737 -8.252 7.426 1.00 82.50 121 ARG A N 1
ATOM 934 C CA . ARG A 1 121 ? 7.405 -9.353 8.341 1.00 82.50 121 ARG A CA 1
ATOM 935 C C . ARG A 1 121 ? 6.362 -10.278 7.697 1.00 82.50 121 ARG A C 1
ATOM 937 O O . ARG A 1 121 ? 5.163 -10.010 7.831 1.00 82.50 121 ARG A O 1
ATOM 944 N N . PRO A 1 122 ? 6.784 -11.354 7.005 1.00 82.56 122 PRO A N 1
ATOM 945 C CA . PRO A 1 122 ? 5.880 -12.206 6.230 1.00 82.56 122 PRO A CA 1
ATOM 946 C C . PRO A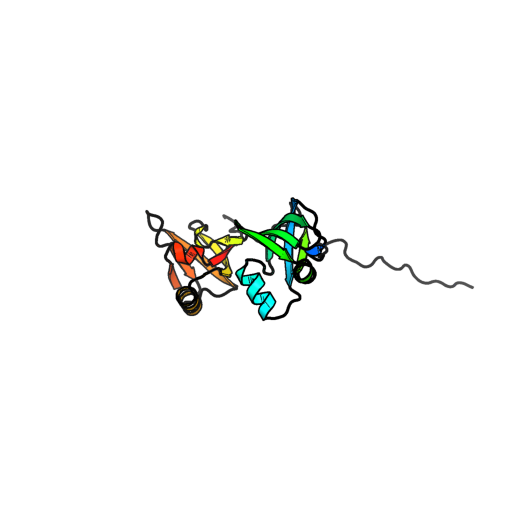 1 122 ? 4.807 -12.876 7.095 1.00 82.56 122 PRO A C 1
ATOM 948 O O . PRO A 1 122 ? 3.649 -12.889 6.696 1.00 82.56 122 PRO A O 1
ATOM 951 N N . ASN A 1 123 ? 5.152 -13.319 8.307 1.00 91.62 123 ASN A N 1
ATOM 952 C CA . ASN A 1 123 ? 4.215 -13.995 9.215 1.00 91.62 123 ASN A CA 1
ATOM 953 C C . ASN A 1 123 ? 3.030 -13.097 9.609 1.00 91.62 123 ASN A C 1
ATOM 955 O O . ASN A 1 123 ? 1.894 -13.553 9.684 1.00 91.62 123 ASN A O 1
ATOM 959 N N . ILE A 1 124 ? 3.286 -11.802 9.830 1.00 91.88 124 ILE A N 1
ATOM 960 C CA . ILE A 1 124 ? 2.238 -10.833 10.183 1.00 91.88 124 ILE A CA 1
ATOM 961 C C . ILE A 1 124 ? 1.325 -10.605 8.983 1.00 91.88 124 ILE A C 1
ATOM 963 O O . ILE A 1 124 ? 0.108 -10.655 9.118 1.00 91.88 124 ILE A O 1
ATOM 967 N N . LEU A 1 125 ? 1.911 -10.403 7.799 1.00 88.56 125 LEU A N 1
ATOM 968 C CA . LEU A 1 125 ? 1.135 -10.201 6.581 1.00 88.56 125 LEU A CA 1
ATOM 969 C C . LEU A 1 125 ? 0.266 -11.422 6.259 1.00 88.56 125 LEU A C 1
ATOM 971 O O . LEU A 1 125 ? -0.907 -11.255 5.948 1.00 88.56 125 LEU A O 1
ATOM 975 N N . GLN A 1 126 ? 0.816 -12.631 6.373 1.00 90.62 126 GLN A N 1
ATOM 976 C CA . GLN A 1 126 ? 0.072 -13.869 6.157 1.00 90.62 126 GLN A CA 1
ATOM 977 C C . GLN A 1 126 ? -1.151 -13.948 7.076 1.00 90.62 126 GLN A C 1
ATOM 979 O O . GLN A 1 126 ? -2.262 -14.129 6.585 1.00 90.62 126 GLN A O 1
ATOM 984 N N . ARG A 1 127 ? -0.968 -13.703 8.378 1.00 95.38 127 ARG A N 1
ATOM 985 C CA . ARG A 1 127 ? -2.069 -13.681 9.345 1.00 95.38 127 ARG A CA 1
ATOM 986 C C . ARG A 1 127 ? -3.148 -12.658 8.977 1.00 95.38 127 ARG A C 1
ATOM 988 O O . ARG A 1 127 ? -4.330 -12.977 9.011 1.00 95.38 127 ARG A O 1
ATOM 995 N N . LEU A 1 128 ? -2.762 -11.437 8.595 1.00 93.75 128 LEU A N 1
ATOM 996 C CA . LEU A 1 128 ? -3.721 -10.401 8.185 1.00 93.75 128 LEU A CA 1
ATOM 997 C C . LEU A 1 128 ? -4.547 -10.850 6.967 1.00 93.75 128 LEU A C 1
ATOM 999 O O . LEU A 1 128 ? -5.763 -10.655 6.929 1.00 93.75 128 LEU A O 1
ATOM 1003 N N . LEU A 1 129 ? -3.902 -11.484 5.986 1.00 91.56 129 LEU A N 1
ATOM 1004 C CA . LEU A 1 129 ? -4.577 -12.020 4.802 1.00 91.56 129 LEU A CA 1
ATOM 1005 C C . LEU A 1 129 ? -5.541 -13.160 5.162 1.00 91.56 129 LEU A C 1
ATOM 1007 O O . LEU A 1 129 ? -6.671 -13.163 4.675 1.00 91.56 129 LEU A O 1
ATOM 1011 N N . GLU A 1 130 ? -5.130 -14.079 6.040 1.00 93.06 130 GLU A N 1
ATOM 1012 C CA . GLU A 1 130 ? -5.971 -15.167 6.567 1.00 93.06 130 GLU A CA 1
ATOM 1013 C C . GLU A 1 130 ? -7.195 -14.629 7.324 1.00 93.06 130 GLU A C 1
ATOM 1015 O O . GLU A 1 130 ? -8.291 -15.171 7.202 1.00 93.06 130 GLU A O 1
ATOM 1020 N N . MET A 1 131 ? -7.044 -13.501 8.025 1.00 93.31 131 MET A N 1
ATOM 1021 C CA . MET A 1 131 ? -8.133 -12.792 8.710 1.00 93.31 131 MET A CA 1
ATOM 1022 C C . MET A 1 131 ? -9.074 -12.038 7.753 1.00 93.31 131 MET A C 1
ATOM 1024 O O . MET A 1 131 ? -10.039 -11.418 8.192 1.00 93.31 131 MET A O 1
ATOM 1028 N N . GLY A 1 132 ? -8.826 -12.080 6.442 1.00 90.50 132 GLY A N 1
ATOM 1029 C CA . GLY A 1 132 ? -9.715 -11.511 5.432 1.00 90.50 132 GLY A CA 1
ATOM 1030 C C . GLY A 1 132 ? -9.378 -10.084 5.006 1.00 90.50 132 GLY A C 1
ATOM 1031 O O . GLY A 1 132 ? -10.129 -9.509 4.218 1.00 90.50 132 GLY A O 1
ATOM 1032 N N . LEU A 1 133 ? -8.238 -9.531 5.435 1.00 93.62 133 LEU A N 1
ATOM 1033 C CA . LEU A 1 133 ? -7.730 -8.234 4.975 1.00 93.62 133 LEU A CA 1
ATOM 1034 C C . LEU A 1 133 ? -7.096 -8.362 3.587 1.00 93.62 133 LEU A C 1
ATOM 1036 O O . LEU A 1 133 ? -5.935 -8.018 3.396 1.00 93.62 133 LEU A O 1
ATOM 1040 N N . ILE A 1 134 ? -7.840 -8.879 2.608 1.00 90.25 134 ILE A N 1
ATOM 1041 C CA . ILE A 1 134 ? -7.381 -9.086 1.226 1.00 90.25 134 ILE A CA 1
ATOM 1042 C C . ILE A 1 134 ? -7.757 -7.897 0.320 1.00 90.25 134 ILE A C 1
ATOM 1044 O O . ILE A 1 134 ? -8.656 -7.121 0.647 1.00 90.25 134 ILE A O 1
ATOM 1048 N N . ARG A 1 135 ? -7.097 -7.752 -0.838 1.00 84.12 135 ARG A N 1
ATOM 1049 C CA . ARG A 1 135 ? -7.384 -6.672 -1.798 1.00 84.12 135 ARG A CA 1
ATOM 1050 C C . ARG A 1 135 ? -8.854 -6.671 -2.205 1.00 84.12 135 ARG A C 1
ATOM 1052 O O . ARG A 1 135 ? -9.475 -7.727 -2.281 1.00 84.12 135 ARG A O 1
ATOM 1059 N N . ASN A 1 136 ? -9.375 -5.485 -2.503 1.00 84.31 136 ASN A N 1
ATOM 1060 C CA . ASN A 1 136 ? -10.785 -5.233 -2.810 1.00 84.31 136 ASN A CA 1
ATOM 1061 C C . ASN A 1 136 ? -11.753 -5.492 -1.641 1.00 84.31 136 ASN A C 1
ATOM 1063 O O . ASN A 1 136 ? -12.965 -5.458 -1.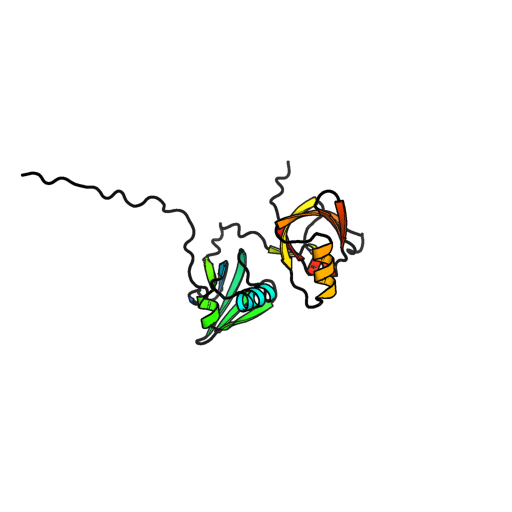842 1.00 84.31 136 ASN A O 1
ATOM 1067 N N . THR A 1 137 ? -11.251 -5.720 -0.424 1.00 90.44 137 THR A N 1
ATOM 1068 C CA . THR A 1 137 ? -12.102 -5.782 0.771 1.00 90.44 137 THR A CA 1
ATOM 1069 C C . THR A 1 137 ? -12.412 -4.3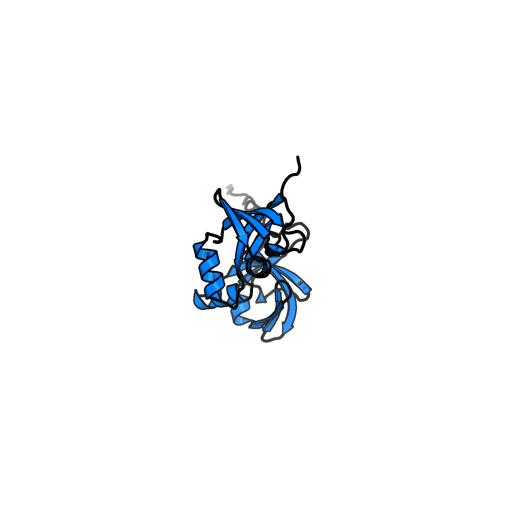66 1.240 1.00 90.44 137 THR A C 1
ATOM 1071 O O . THR A 1 137 ? -11.500 -3.553 1.405 1.00 90.44 137 THR A O 1
ATOM 1074 N N . GLU A 1 138 ? -13.695 -4.073 1.440 1.00 95.25 138 GLU A N 1
ATOM 1075 C CA . GLU A 1 138 ? -14.134 -2.844 2.096 1.00 95.25 138 GLU A CA 1
ATOM 1076 C C . GLU A 1 138 ? -13.898 -2.941 3.603 1.00 95.25 138 GLU A C 1
ATOM 1078 O O . GLU A 1 138 ? -14.200 -3.962 4.227 1.00 95.25 138 GLU A O 1
ATOM 1083 N N . VAL A 1 139 ? -13.357 -1.864 4.162 1.00 96.38 139 VAL A N 1
ATOM 1084 C CA . VAL A 1 139 ? -13.125 -1.683 5.591 1.00 96.38 139 VAL A CA 1
ATOM 1085 C C . VAL A 1 139 ? -13.706 -0.345 6.038 1.00 96.38 139 VAL A C 1
ATOM 1087 O O . VAL A 1 139 ? -13.671 0.634 5.291 1.00 96.38 139 VAL A O 1
ATOM 1090 N N . GLU A 1 140 ? -14.202 -0.289 7.266 1.00 97.06 140 GLU A N 1
ATOM 1091 C CA . GLU A 1 140 ? -14.667 0.936 7.923 1.00 97.06 140 GLU A CA 1
ATOM 1092 C C . GLU A 1 140 ? -13.978 1.082 9.276 1.00 97.06 140 GLU A C 1
ATOM 1094 O O . GLU A 1 140 ? -13.905 0.110 10.021 1.00 97.06 140 GLU A O 1
ATOM 1099 N N . VAL A 1 141 ? -13.481 2.272 9.620 1.00 96.75 141 VAL A N 1
ATOM 1100 C CA . VAL A 1 141 ? -12.936 2.509 10.967 1.00 96.75 141 VAL A CA 1
ATOM 1101 C C . VAL A 1 141 ? -14.076 2.757 11.943 1.00 96.75 141 VAL A C 1
ATOM 1103 O O . VAL A 1 141 ? -14.729 3.795 11.883 1.00 96.75 141 VAL A O 1
ATOM 1106 N N . ILE A 1 142 ? -14.263 1.839 12.886 1.00 97.25 142 ILE A N 1
ATOM 1107 C CA . ILE A 1 142 ? -15.335 1.910 13.883 1.00 97.25 142 ILE A CA 1
ATOM 1108 C C . ILE A 1 142 ? -14.905 2.749 15.077 1.00 97.25 142 ILE A C 1
ATOM 1110 O O . ILE A 1 142 ? -15.627 3.643 15.512 1.00 97.25 142 ILE A O 1
ATOM 1114 N N . ARG A 1 143 ? -13.712 2.486 15.613 1.00 95.00 143 ARG A N 1
ATOM 1115 C CA . ARG A 1 143 ? -13.163 3.254 16.732 1.00 95.00 143 ARG A CA 1
ATOM 1116 C C . ARG A 1 143 ? -11.651 3.132 16.810 1.00 95.00 143 ARG A C 1
ATOM 1118 O O . ARG A 1 143 ? -11.038 2.241 16.228 1.00 95.00 143 ARG A O 1
ATOM 1125 N N . ARG A 1 144 ? -11.053 4.031 17.580 1.00 95.00 144 ARG A N 1
ATOM 1126 C CA . ARG A 1 144 ? -9.642 3.984 17.961 1.00 95.00 144 ARG A CA 1
ATOM 1127 C C . ARG A 1 144 ? -9.540 4.021 19.472 1.00 95.00 144 ARG A C 1
ATOM 1129 O O . ARG A 1 144 ? -10.348 4.679 20.127 1.00 95.00 144 ARG A O 1
ATOM 1136 N N . ALA A 1 145 ? -8.554 3.324 20.018 1.00 92.19 145 ALA A N 1
ATOM 1137 C CA . ALA A 1 145 ? -8.231 3.464 21.426 1.00 92.19 145 ALA A CA 1
ATOM 1138 C C . ALA A 1 145 ? -7.786 4.907 21.748 1.00 92.19 145 ALA A C 1
ATOM 1140 O O . ALA A 1 145 ? -7.223 5.575 20.875 1.00 92.19 145 ALA A O 1
ATOM 1141 N N . PRO A 1 146 ? -7.965 5.382 22.995 1.00 87.25 146 PRO A N 1
ATOM 1142 C CA . PRO A 1 146 ? -7.618 6.752 23.391 1.00 87.25 146 PRO A CA 1
ATOM 1143 C C . PRO A 1 146 ? -6.153 7.129 23.131 1.00 87.25 146 PRO A C 1
ATOM 1145 O O . PRO A 1 146 ? -5.856 8.277 22.822 1.00 87.25 146 PRO A O 1
ATOM 1148 N N . LEU A 1 147 ? -5.243 6.153 23.224 1.00 87.88 147 LEU A N 1
ATOM 1149 C CA . LEU A 1 147 ? -3.804 6.325 22.989 1.00 87.88 147 LEU A CA 1
ATOM 1150 C C . LEU A 1 147 ? -3.371 5.951 21.558 1.00 87.88 147 LEU A C 1
ATOM 1152 O O . LEU A 1 147 ? -2.181 5.853 21.279 1.00 87.88 147 LEU A O 1
ATOM 1156 N N . GLY A 1 148 ? -4.322 5.720 20.651 1.00 80.50 148 GLY A N 1
ATOM 1157 C CA . GLY A 1 148 ? -4.063 5.436 19.237 1.00 80.50 148 GLY A CA 1
ATOM 1158 C C . GLY A 1 148 ? -3.894 3.958 18.865 1.00 80.50 148 GLY A C 1
ATOM 1159 O O . GLY A 1 148 ? -3.966 3.649 17.683 1.00 80.50 148 GLY A O 1
ATOM 1160 N N . ASP A 1 149 ? -3.744 3.042 19.826 1.00 90.06 149 ASP A N 1
ATOM 1161 C CA . ASP A 1 149 ? -3.600 1.593 19.594 1.00 90.06 149 ASP A CA 1
ATOM 1162 C C . ASP A 1 149 ? -4.479 0.788 20.574 1.00 90.06 149 ASP A C 1
ATOM 1164 O O . ASP A 1 149 ? -4.384 1.038 21.780 1.00 90.06 149 ASP A O 1
ATOM 1168 N N . PRO A 1 150 ? -5.328 -0.168 20.129 1.00 95.50 150 PRO A N 1
ATOM 1169 C CA . PRO A 1 150 ? -5.582 -0.605 18.747 1.00 95.50 150 PRO A CA 1
ATOM 1170 C C . PRO A 1 150 ? -6.602 0.243 17.963 1.00 95.50 150 PRO A C 1
ATOM 1172 O O . PRO A 1 150 ? -7.342 1.063 18.519 1.00 95.50 150 PRO A O 1
ATOM 1175 N N . ILE A 1 151 ? -6.660 -0.006 16.651 1.00 96.94 151 ILE A N 1
ATOM 1176 C CA . ILE A 1 151 ? -7.699 0.474 15.731 1.00 96.94 151 ILE A CA 1
ATOM 1177 C C . ILE A 1 151 ? -8.707 -0.656 15.512 1.00 96.94 151 ILE A C 1
ATOM 1179 O O . ILE A 1 151 ? -8.327 -1.749 15.098 1.00 96.94 151 ILE A O 1
ATOM 1183 N N . GLU A 1 152 ? -9.989 -0.390 15.740 1.00 97.44 152 GLU A N 1
ATOM 1184 C CA . GLU A 1 152 ? -11.064 -1.325 15.412 1.00 97.44 152 GLU A CA 1
ATOM 1185 C C . GLU A 1 152 ? -11.688 -0.965 14.066 1.00 97.44 152 GLU A C 1
ATOM 1187 O O . GLU A 1 152 ? -12.098 0.179 13.837 1.00 97.44 152 GLU A O 1
ATOM 1192 N N . ILE A 1 153 ? -11.777 -1.959 13.189 1.00 97.62 153 ILE A N 1
ATOM 1193 C CA . ILE A 1 153 ? -12.389 -1.846 11.871 1.00 97.62 153 ILE A CA 1
ATOM 1194 C C . ILE A 1 153 ? -13.535 -2.837 11.705 1.00 97.62 153 ILE A C 1
ATOM 1196 O O . ILE A 1 153 ? -13.497 -3.927 12.266 1.00 97.62 153 ILE A O 1
ATOM 1200 N N . ALA A 1 154 ? -14.517 -2.496 10.880 1.00 97.19 154 ALA A N 1
ATOM 1201 C CA . ALA A 1 154 ? -15.495 -3.444 10.371 1.00 97.19 154 ALA A CA 1
ATOM 1202 C C . ALA A 1 154 ? -15.085 -3.905 8.972 1.00 97.19 154 ALA A C 1
ATOM 1204 O O . ALA A 1 154 ? -14.748 -3.088 8.114 1.00 97.19 154 ALA A O 1
ATOM 1205 N N . LEU A 1 155 ? -15.135 -5.214 8.738 1.00 95.69 155 LEU A N 1
ATOM 1206 C CA . LEU A 1 155 ? -15.001 -5.825 7.420 1.00 95.69 155 LEU A CA 1
ATOM 1207 C C . LEU A 1 155 ? -15.867 -7.081 7.345 1.00 95.69 155 LEU A C 1
ATOM 1209 O O . LEU A 1 155 ? -15.987 -7.814 8.319 1.00 95.69 155 LEU A O 1
ATOM 1213 N N . ARG A 1 156 ? -16.477 -7.354 6.185 1.00 91.31 156 ARG A N 1
ATOM 1214 C CA . ARG A 1 156 ? -17.222 -8.609 5.930 1.00 91.31 156 ARG A CA 1
ATOM 1215 C C . ARG A 1 156 ? -18.253 -8.983 7.017 1.00 91.31 156 ARG A C 1
ATOM 1217 O O . ARG A 1 156 ? -18.469 -10.160 7.283 1.00 91.31 156 ARG A O 1
ATOM 1224 N N . GLY A 1 157 ? -18.877 -7.988 7.646 1.00 90.88 157 GLY A N 1
ATOM 1225 C CA . GLY A 1 157 ? -19.890 -8.204 8.684 1.00 90.88 157 GLY A CA 1
ATOM 1226 C C . GLY A 1 157 ? -19.347 -8.546 10.076 1.00 90.88 157 GLY A C 1
ATOM 1227 O O . GLY A 1 157 ? -20.136 -8.914 10.938 1.00 90.88 157 GLY A O 1
ATOM 1228 N N . PHE A 1 158 ? -18.040 -8.418 10.323 1.00 94.62 158 PHE A N 1
ATOM 1229 C CA . PHE A 1 158 ? -17.458 -8.566 11.657 1.00 94.62 158 PHE A CA 1
ATOM 1230 C C . PHE A 1 158 ? -16.475 -7.440 11.980 1.00 94.62 158 PHE A C 1
ATOM 1232 O O . PHE A 1 158 ? -16.015 -6.710 11.099 1.00 94.62 158 PHE A O 1
ATOM 1239 N N . HIS A 1 159 ? -16.175 -7.289 13.269 1.00 96.25 159 HIS A N 1
ATOM 1240 C CA . HIS A 1 159 ? -15.228 -6.297 13.764 1.00 96.25 159 HIS A CA 1
ATOM 1241 C C . HIS A 1 159 ? -13.872 -6.941 14.021 1.00 96.25 159 HIS A C 1
ATOM 1243 O O . HIS A 1 159 ? -13.780 -8.051 14.548 1.00 96.25 159 HIS A O 1
ATOM 1249 N N . LEU A 1 160 ? -12.814 -6.225 13.666 1.00 96.44 160 LEU A N 1
ATOM 1250 C CA . LEU A 1 160 ? -11.445 -6.662 13.828 1.00 96.44 160 LEU A CA 1
ATOM 1251 C C . LEU A 1 160 ? -10.606 -5.565 14.472 1.00 96.44 160 LEU A C 1
ATOM 1253 O O . LEU A 1 160 ? -10.557 -4.438 13.987 1.00 96.44 160 LEU A O 1
ATOM 1257 N N . SER A 1 161 ? -9.902 -5.925 15.540 1.00 96.12 161 SER A N 1
ATOM 1258 C CA . SER A 1 161 ? -8.928 -5.050 16.188 1.00 96.12 161 SER A CA 1
ATOM 1259 C C . SER A 1 161 ? -7.547 -5.284 15.593 1.00 96.12 161 SER A C 1
ATOM 1261 O O . SER A 1 161 ? -7.006 -6.385 15.681 1.00 96.12 161 SER A O 1
ATOM 1263 N N . LEU A 1 162 ? -6.974 -4.236 15.014 1.00 96.12 162 LEU A N 1
ATOM 1264 C CA . LEU A 1 162 ? -5.617 -4.212 14.490 1.00 96.12 162 LEU A CA 1
ATOM 1265 C C . LEU A 1 162 ? -4.731 -3.374 15.390 1.00 96.12 162 LEU A C 1
ATOM 1267 O O . LEU A 1 162 ? -5.127 -2.287 15.822 1.00 96.12 162 LEU A O 1
ATOM 1271 N N . ARG A 1 163 ? -3.501 -3.836 15.621 1.00 96.19 163 ARG A N 1
ATOM 1272 C CA . ARG A 1 163 ? -2.504 -2.940 16.203 1.00 96.19 163 ARG A CA 1
ATOM 1273 C C . ARG A 1 163 ? -2.185 -1.817 15.219 1.00 96.19 163 ARG A C 1
ATOM 1275 O O . ARG A 1 163 ? -2.192 -2.025 14.005 1.00 96.19 163 ARG A O 1
ATOM 1282 N N . GLN A 1 164 ? -1.821 -0.651 15.734 1.00 93.12 164 GLN A N 1
ATOM 1283 C CA . GLN A 1 164 ? -1.433 0.524 14.952 1.00 93.12 164 GLN A CA 1
ATOM 1284 C C . GLN A 1 164 ? -0.380 0.162 13.892 1.00 93.12 164 GLN A C 1
ATOM 1286 O O . GLN A 1 164 ? -0.547 0.477 12.714 1.00 93.12 164 GLN A O 1
ATOM 1291 N N . PHE A 1 165 ? 0.656 -0.588 14.281 1.00 92.62 165 PHE A N 1
ATOM 1292 C CA . PHE A 1 165 ? 1.713 -1.000 13.357 1.00 92.62 165 PHE A CA 1
ATOM 1293 C C . PHE A 1 165 ? 1.229 -1.984 12.278 1.00 92.62 165 PHE A C 1
ATOM 1295 O O . PHE A 1 165 ? 1.839 -2.043 11.220 1.00 92.62 165 PHE A O 1
ATOM 1302 N N . GLU A 1 166 ? 0.171 -2.769 12.518 1.00 94.62 166 GLU A N 1
ATOM 1303 C CA . GLU A 1 166 ? -0.403 -3.688 11.522 1.00 94.62 166 GLU A CA 1
ATOM 1304 C C . GLU A 1 166 ? -1.227 -2.921 10.496 1.00 94.62 166 GLU A C 1
ATOM 1306 O O . GLU A 1 166 ? -1.104 -3.157 9.296 1.00 94.62 166 GLU A O 1
ATOM 1311 N N . ALA A 1 167 ? -2.012 -1.951 10.965 1.00 94.31 167 ALA A N 1
ATOM 1312 C CA . ALA A 1 167 ? -2.764 -1.038 10.117 1.00 94.31 167 ALA A CA 1
ATOM 1313 C C . ALA A 1 167 ? -1.850 -0.175 9.222 1.00 94.31 167 ALA A C 1
ATOM 1315 O O . ALA A 1 167 ? -2.237 0.185 8.111 1.00 94.31 167 ALA A O 1
ATOM 1316 N N . GLU A 1 168 ? -0.623 0.122 9.658 1.00 91.00 168 GLU A N 1
ATOM 1317 C CA . GLU A 1 168 ? 0.386 0.814 8.840 1.00 91.00 168 GLU A CA 1
ATOM 1318 C C . GLU A 1 168 ? 0.909 -0.019 7.662 1.00 91.00 168 GLU A C 1
ATOM 1320 O O . GLU A 1 168 ? 1.413 0.552 6.691 1.00 91.00 168 GLU A O 1
ATOM 1325 N N . LEU A 1 169 ? 0.782 -1.349 7.724 1.00 88.44 169 LEU A N 1
ATOM 1326 C CA . LEU A 1 169 ? 1.200 -2.254 6.648 1.00 88.44 169 LEU A CA 1
ATOM 1327 C C . LEU A 1 169 ? 0.179 -2.311 5.509 1.00 88.44 169 LEU A C 1
ATOM 1329 O O . LEU A 1 169 ? 0.492 -2.865 4.457 1.00 88.44 169 LEU A O 1
ATOM 1333 N N . ILE A 1 170 ? -1.038 -1.800 5.714 1.00 90.12 170 ILE A N 1
ATOM 1334 C CA . ILE A 1 170 ? -2.170 -1.958 4.797 1.00 90.12 170 ILE A CA 1
ATOM 1335 C C . ILE A 1 170 ? -2.431 -0.632 4.090 1.00 90.12 170 ILE A C 1
ATOM 1337 O O . ILE A 1 170 ? -2.710 0.380 4.730 1.00 90.12 170 ILE A O 1
ATOM 1341 N N . TYR A 1 171 ? -2.389 -0.652 2.760 1.00 88.31 171 TYR A N 1
ATOM 1342 C CA . TYR A 1 171 ? -2.783 0.477 1.928 1.00 88.31 171 TYR A CA 1
ATOM 1343 C C . TYR A 1 171 ? -4.246 0.372 1.536 1.00 88.31 171 TYR A C 1
ATOM 1345 O O . TYR A 1 171 ? -4.747 -0.702 1.188 1.00 88.31 171 TYR A O 1
ATOM 1353 N N . VAL A 1 172 ? -4.920 1.514 1.540 1.00 89.75 172 VAL A N 1
ATOM 1354 C CA . VAL A 1 172 ? -6.347 1.633 1.271 1.00 89.75 172 VAL A CA 1
ATOM 1355 C C . VAL A 1 172 ? -6.637 2.810 0.348 1.00 89.75 172 VAL A C 1
ATOM 1357 O O . VAL A 1 172 ? -5.898 3.793 0.313 1.00 89.75 172 VAL A O 1
ATOM 1360 N N . GLU A 1 173 ? -7.728 2.690 -0.395 1.00 86.00 173 GLU A N 1
ATOM 1361 C CA . GLU A 1 173 ? -8.353 3.768 -1.152 1.00 86.00 173 GLU A CA 1
ATOM 1362 C C . GLU A 1 173 ? -9.610 4.226 -0.402 1.00 86.00 173 GLU A C 1
ATOM 1364 O O . GLU A 1 173 ? -10.566 3.447 -0.331 1.00 86.00 173 GLU A O 1
ATOM 1369 N N . PRO A 1 174 ? -9.656 5.440 0.174 1.00 87.25 174 PRO A N 1
ATOM 1370 C CA . PRO A 1 174 ? -10.856 5.970 0.795 1.00 87.25 174 PRO A CA 1
ATOM 1371 C C . PRO A 1 174 ? -12.008 5.987 -0.198 1.00 87.25 174 PRO A C 1
ATOM 1373 O O . PRO A 1 174 ? -11.862 6.418 -1.344 1.00 87.25 174 PRO A O 1
ATOM 1376 N N . LYS A 1 175 ? -13.171 5.553 0.269 1.00 86.31 175 LYS A N 1
ATOM 1377 C CA . LYS A 1 175 ? -14.431 5.827 -0.403 1.00 86.31 175 LYS A CA 1
ATOM 1378 C C . LYS A 1 175 ? -14.865 7.231 -0.010 1.00 86.31 175 LYS A C 1
ATOM 1380 O O . LYS A 1 175 ? -14.825 7.583 1.166 1.00 86.31 175 LYS A O 1
ATOM 1385 N N . GLU A 1 176 ? -15.285 8.027 -0.989 1.00 69.44 176 GLU A N 1
ATOM 1386 C CA . GLU A 1 176 ? -15.963 9.290 -0.711 1.00 69.44 176 GLU A CA 1
ATOM 1387 C C . GLU A 1 176 ? -17.254 8.985 0.056 1.00 69.44 176 GLU A C 1
ATOM 1389 O O . GLU A 1 176 ? -18.260 8.557 -0.509 1.00 69.44 176 GLU A O 1
ATOM 1394 N N . THR A 1 177 ? -17.227 9.163 1.372 1.00 55.78 177 THR A N 1
ATOM 1395 C CA . THR A 1 177 ? -18.445 9.263 2.166 1.00 55.78 177 THR A CA 1
ATOM 1396 C C . THR A 1 177 ? -19.093 10.596 1.822 1.00 55.78 177 THR A C 1
ATOM 1398 O O . THR A 1 177 ? -18.603 11.646 2.234 1.00 55.78 177 THR A O 1
ATOM 1401 N N . LYS A 1 178 ? -20.191 10.564 1.056 1.00 42.88 178 LYS A N 1
ATOM 1402 C CA . LYS A 1 178 ? -21.155 11.667 1.063 1.00 42.88 178 LYS A CA 1
ATOM 1403 C C . LYS A 1 178 ? -21.672 11.774 2.495 1.00 42.88 178 LYS A C 1
ATOM 1405 O O . LYS A 1 178 ? -22.383 10.877 2.945 1.00 42.88 178 LYS A O 1
ATOM 1410 N N . SER A 1 179 ? -21.262 12.816 3.212 1.00 37.94 179 SER A N 1
ATOM 1411 C CA . SER A 1 179 ? -21.980 13.220 4.417 1.00 37.94 179 SER A CA 1
ATOM 1412 C C . SER A 1 179 ? -23.418 13.559 3.997 1.00 37.94 179 SER A C 1
ATOM 1414 O O . SER A 1 179 ? -23.564 14.320 3.034 1.00 37.94 179 SER A O 1
ATOM 1416 N N . PRO A 1 180 ? -24.447 12.950 4.610 1.00 46.72 180 PRO A N 1
ATOM 1417 C CA . PRO A 1 180 ? -25.832 13.370 4.423 1.00 46.72 180 PRO A CA 1
ATOM 1418 C C . PRO A 1 180 ? -26.071 14.784 4.965 1.00 46.72 180 PRO A C 1
ATOM 1420 O O . PRO A 1 180 ? -25.313 15.212 5.870 1.00 46.72 180 PRO A O 1
#

Radius of gyration: 20.71 Å; chains: 1; bounding box: 46×34×87 Å